Protein AF-A0A3B0IXH1-F1 (afdb_monomer)

Radius of gyration: 15.56 Å; Cα contacts (8 Å, |Δi|>4): 57; chains: 1; bounding box: 35×26×38 Å

Nearest PDB structures (foldseek):
  1rm6-assembly1_B  TM=9.093E-01  e=1.001E-01  Thauera aromatica

pLDDT: mean 84.25, std 14.68, range [48.75, 96.19]

Foldseek 3Di:
DCVVCVVVPVPCPDDDDDLPPVQQQDWDADPVRDIDHRNNHALVNLLPPPSCVVPPVVVSVVSVVVDDD

Secondary structure (DSSP, 8-state):
--TTGGG--TT-------TT-GGG--EEE-TT-PEEE-TT--HHHHHH-HHHHHH-HHHHHHHHTT---

Sequence (69 aa):
MLIQLHHLNSHFDHIIDIHDLPELRGIDCDQAGNIRIASGTTFNELINHPIAQQHLPGLVKAASMIVEP

Solvent-accessible surface area (backbone atoms only — not comparable to full-atom values): 4532 Å² total; per-residue (Å²): 142,64,72,80,62,73,69,69,59,91,78,68,88,75,85,82,87,65,90,86,46,71,86,30,42,53,73,50,67,50,98,86,68,51,74,47,73,29,86,61,46,46,62,70,54,46,53,71,30,68,68,35,51,72,75,35,49,70,57,30,56,56,44,55,71,70,59,72,134

Mean predicted aligned error: 7.12 Å

Structure (mmCIF, N/CA/C/O backbone):
data_AF-A0A3B0IXH1-F1
#
_entry.id   AF-A0A3B0IXH1-F1
#
loop_
_atom_site.group_PDB
_atom_site.id
_atom_site.type_symbol
_atom_site.label_atom_id
_atom_site.label_alt_id
_atom_site.label_comp_id
_atom_site.label_asym_id
_atom_site.label_entity_id
_atom_site.label_seq_id
_atom_site.pdbx_PDB_ins_code
_atom_site.Cartn_x
_atom_site.Cartn_y
_atom_site.Cartn_z
_atom_site.occupancy
_atom_site.B_iso_or_equiv
_atom_site.auth_seq_id
_atom_site.auth_comp_id
_atom_site.auth_asym_id
_atom_site.auth_atom_id
_atom_site.pdbx_PDB_model_num
ATOM 1 N N . MET A 1 1 ? 10.289 3.731 -10.789 1.00 48.75 1 MET A N 1
ATOM 2 C CA . MET A 1 1 ? 11.285 2.662 -11.017 1.00 48.75 1 MET A CA 1
ATOM 3 C C . MET A 1 1 ? 11.556 2.565 -12.524 1.00 48.75 1 MET A C 1
ATOM 5 O O . MET A 1 1 ? 10.913 1.787 -13.201 1.00 48.75 1 MET A O 1
ATOM 9 N N . LEU A 1 2 ? 12.440 3.411 -13.071 1.00 53.56 2 LEU A N 1
ATOM 10 C CA . LEU A 1 2 ? 12.870 3.350 -14.489 1.00 53.56 2 LEU A CA 1
ATOM 11 C C . LEU A 1 2 ? 14.403 3.256 -14.634 1.00 53.56 2 LEU A C 1
ATOM 13 O O . LEU A 1 2 ? 14.937 3.162 -15.733 1.00 53.56 2 LEU A O 1
ATOM 17 N N . ILE A 1 3 ? 15.119 3.281 -13.505 1.00 56.44 3 ILE A N 1
ATOM 18 C CA . ILE A 1 3 ? 16.582 3.392 -13.443 1.00 56.44 3 ILE A CA 1
ATOM 19 C C . ILE A 1 3 ? 17.258 2.107 -13.951 1.00 56.44 3 ILE A C 1
ATOM 21 O O . ILE A 1 3 ? 18.294 2.177 -14.601 1.00 56.44 3 ILE A O 1
ATOM 25 N N . GLN A 1 4 ? 16.644 0.936 -13.744 1.00 58.72 4 GLN A N 1
ATOM 26 C CA . GLN A 1 4 ? 17.196 -0.350 -14.197 1.00 58.72 4 GLN A CA 1
ATOM 27 C C . GLN A 1 4 ? 17.057 -0.589 -15.712 1.00 58.72 4 GLN A C 1
ATOM 29 O O . GLN A 1 4 ? 17.824 -1.369 -16.271 1.00 58.72 4 GLN A O 1
ATOM 34 N N . LEU A 1 5 ? 16.137 0.109 -16.390 1.00 58.31 5 LEU A N 1
ATOM 35 C CA . LEU A 1 5 ? 15.974 0.033 -17.850 1.00 58.31 5 LEU A CA 1
ATOM 36 C C . LEU A 1 5 ? 17.004 0.893 -18.598 1.00 58.31 5 LEU A C 1
ATOM 38 O O . LEU A 1 5 ? 17.303 0.637 -19.762 1.00 58.31 5 LEU A O 1
ATOM 42 N N . HIS A 1 6 ? 17.593 1.883 -17.919 1.00 57.47 6 HIS A N 1
ATOM 43 C CA . HIS A 1 6 ? 18.557 2.815 -18.509 1.00 57.47 6 HIS A CA 1
ATOM 44 C C . HIS A 1 6 ? 19.871 2.140 -18.942 1.00 57.47 6 HIS A C 1
ATOM 46 O O . HIS A 1 6 ? 20.615 2.699 -19.741 1.00 57.47 6 HIS A O 1
ATOM 52 N N . HIS A 1 7 ? 20.145 0.922 -18.459 1.00 57.34 7 HIS A N 1
ATOM 53 C CA . HIS A 1 7 ? 21.323 0.144 -18.845 1.00 57.34 7 HIS A CA 1
ATOM 54 C C . HIS A 1 7 ? 21.177 -0.642 -20.157 1.00 57.34 7 HIS A C 1
ATOM 56 O O . HIS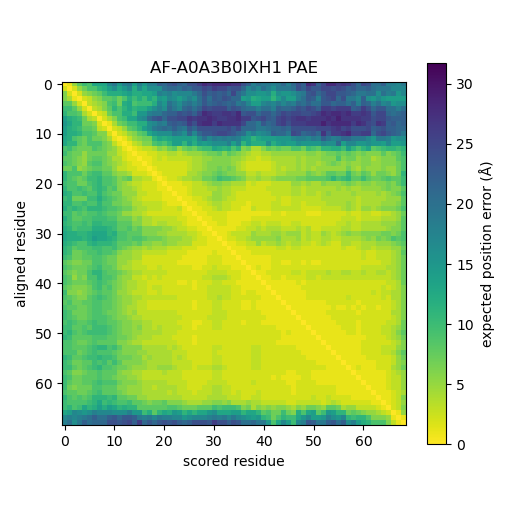 A 1 7 ? 22.056 -1.446 -20.452 1.00 57.34 7 HIS A O 1
ATOM 62 N N . LEU A 1 8 ? 20.124 -0.404 -20.960 1.00 54.94 8 LEU A N 1
ATOM 63 C CA . LEU A 1 8 ? 19.917 -1.062 -22.265 1.00 54.94 8 LEU A CA 1
ATOM 64 C C . LEU A 1 8 ? 20.127 -2.582 -22.176 1.00 54.94 8 LEU A C 1
ATOM 66 O O . LEU A 1 8 ? 20.770 -3.200 -23.023 1.00 54.94 8 LEU A O 1
ATOM 70 N N . ASN A 1 9 ? 19.619 -3.183 -21.099 1.00 56.53 9 ASN A N 1
ATOM 71 C CA . ASN A 1 9 ? 19.695 -4.619 -20.915 1.00 56.53 9 ASN A CA 1
ATOM 72 C C . ASN A 1 9 ? 18.683 -5.234 -21.885 1.00 56.53 9 ASN A C 1
ATOM 74 O O . ASN A 1 9 ? 17.480 -5.219 -21.620 1.00 56.53 9 ASN A O 1
ATOM 78 N N . SER A 1 10 ? 19.167 -5.747 -23.016 1.00 58.41 10 SER A N 1
ATOM 79 C CA . SER A 1 10 ? 18.402 -6.394 -24.096 1.00 58.41 10 SER A CA 1
ATOM 80 C C . SER A 1 10 ? 17.705 -7.697 -23.671 1.00 58.41 10 SER A C 1
ATOM 82 O O . SER A 1 10 ? 17.444 -8.560 -24.494 1.00 58.41 10 SER A O 1
ATOM 84 N N . HIS A 1 11 ? 17.507 -7.885 -22.368 1.00 62.69 11 HIS A N 1
ATOM 85 C CA . HIS A 1 11 ? 16.855 -9.028 -21.745 1.00 62.69 11 HIS A CA 1
ATOM 86 C C . HIS A 1 11 ? 15.394 -8.721 -21.375 1.00 62.69 11 HIS A C 1
ATOM 88 O O . HIS A 1 11 ? 14.623 -9.628 -21.079 1.00 62.69 11 HIS A O 1
ATOM 94 N N . PHE A 1 12 ? 15.004 -7.443 -21.372 1.00 67.75 12 PHE A N 1
ATOM 95 C CA . PHE A 1 12 ? 13.631 -7.015 -21.115 1.00 67.75 12 PHE A CA 1
ATOM 96 C C . PHE A 1 12 ? 12.908 -6.747 -22.438 1.00 67.75 12 PHE A C 1
ATOM 98 O O . PHE A 1 12 ? 12.652 -5.601 -22.793 1.00 67.75 12 PHE A O 1
ATOM 105 N N . ASP A 1 13 ? 12.577 -7.811 -23.171 1.00 69.44 13 ASP A N 1
ATOM 106 C CA . ASP A 1 13 ? 11.837 -7.706 -24.441 1.00 69.44 13 ASP A CA 1
ATOM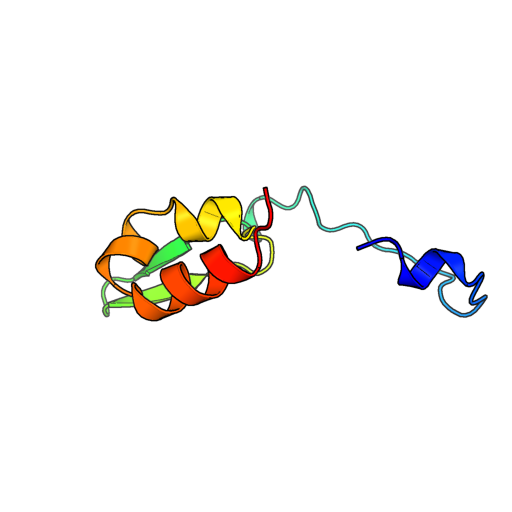 107 C C . ASP A 1 13 ? 10.334 -7.436 -24.231 1.00 69.44 13 ASP A C 1
ATOM 109 O O . ASP A 1 13 ? 9.624 -7.024 -25.150 1.00 69.44 13 ASP A O 1
ATOM 113 N N . HIS A 1 14 ? 9.841 -7.635 -23.001 1.00 75.25 14 HIS A N 1
ATOM 114 C CA . HIS A 1 14 ? 8.436 -7.471 -22.641 1.00 75.25 14 HIS A CA 1
ATOM 115 C C . HIS A 1 14 ? 8.289 -6.782 -21.283 1.00 75.25 14 HIS A C 1
ATOM 117 O O . HIS A 1 14 ? 8.604 -7.349 -20.238 1.00 75.25 14 HIS A O 1
ATOM 123 N N . ILE A 1 15 ? 7.776 -5.552 -21.307 1.00 81.62 15 ILE A N 1
ATOM 124 C CA . ILE A 1 15 ? 7.428 -4.777 -20.115 1.00 81.62 15 ILE A CA 1
ATOM 125 C C . ILE A 1 15 ? 5.907 -4.755 -20.008 1.00 81.62 15 ILE A C 1
ATOM 127 O O . ILE A 1 15 ? 5.223 -4.376 -20.958 1.00 81.62 15 ILE A O 1
ATOM 131 N N . ILE A 1 16 ? 5.392 -5.154 -18.848 1.00 83.00 16 ILE A N 1
ATOM 132 C CA . ILE A 1 16 ? 3.972 -5.048 -18.517 1.00 83.00 16 ILE A CA 1
ATOM 133 C C . ILE A 1 16 ? 3.835 -3.951 -17.471 1.00 83.00 16 ILE A C 1
ATOM 135 O O . ILE A 1 16 ? 4.400 -4.049 -16.381 1.00 83.00 16 ILE A O 1
ATOM 139 N N . ASP A 1 17 ? 3.097 -2.907 -17.822 1.00 84.38 17 ASP A N 1
ATOM 140 C CA . ASP A 1 17 ? 2.737 -1.845 -16.897 1.00 84.38 17 ASP A CA 1
ATOM 141 C C . ASP A 1 17 ? 1.494 -2.252 -16.085 1.00 84.38 17 ASP A C 1
ATOM 143 O O . ASP A 1 17 ? 0.496 -2.695 -16.650 1.00 84.38 17 ASP A O 1
ATOM 147 N N . ILE A 1 18 ? 1.567 -2.116 -14.759 1.00 88.69 18 ILE A N 1
ATOM 148 C CA . ILE A 1 18 ? 0.496 -2.456 -13.809 1.00 88.69 18 ILE A CA 1
ATOM 149 C C . ILE A 1 18 ? 0.023 -1.248 -12.980 1.00 88.69 18 ILE A C 1
ATOM 151 O O . ILE A 1 18 ? -0.728 -1.429 -12.023 1.00 88.69 18 ILE A O 1
ATOM 155 N N . HIS A 1 19 ? 0.467 -0.024 -13.296 1.00 84.94 19 HIS A N 1
ATOM 156 C CA . HIS A 1 19 ? 0.210 1.156 -12.453 1.00 84.94 19 HIS A CA 1
ATOM 157 C C . HIS A 1 19 ? -1.281 1.536 -12.347 1.00 84.94 19 HIS A C 1
ATOM 159 O O . HIS A 1 19 ? -1.708 2.024 -11.296 1.00 84.94 19 HIS A O 1
ATOM 165 N N . ASP A 1 20 ? -2.072 1.283 -13.393 1.00 83.69 20 ASP A N 1
ATOM 166 C CA . ASP A 1 20 ? -3.485 1.687 -13.484 1.00 83.69 20 ASP A CA 1
ATOM 167 C C . ASP A 1 20 ? -4.484 0.569 -13.137 1.00 83.69 20 ASP A C 1
ATOM 169 O O . ASP A 1 20 ? -5.668 0.672 -13.451 1.00 83.69 20 ASP A O 1
ATOM 173 N N . LEU A 1 21 ? -4.036 -0.500 -12.470 1.00 89.44 21 LEU A N 1
ATOM 174 C CA . LEU A 1 21 ? -4.914 -1.580 -12.013 1.00 89.44 21 LEU A CA 1
ATOM 175 C C . LEU A 1 21 ? -5.561 -1.216 -10.661 1.00 89.44 21 LEU A C 1
ATOM 177 O O . LEU A 1 21 ? -4.880 -1.271 -9.628 1.00 89.44 21 LEU A O 1
ATOM 181 N N . PRO A 1 22 ? -6.854 -0.829 -10.617 1.00 86.88 22 PRO A N 1
ATOM 182 C CA . PRO A 1 22 ? -7.502 -0.372 -9.386 1.00 86.88 22 PRO A CA 1
ATOM 183 C C . PRO A 1 22 ? -7.541 -1.448 -8.293 1.00 86.88 22 PRO A C 1
ATOM 185 O O . PRO A 1 22 ? -7.457 -1.125 -7.111 1.00 86.88 22 PRO A O 1
ATOM 188 N N . GLU A 1 23 ? -7.611 -2.726 -8.663 1.00 89.19 23 GLU A N 1
ATOM 189 C CA . GLU A 1 23 ? -7.607 -3.865 -7.743 1.00 89.19 23 GLU A CA 1
ATOM 190 C C . GLU A 1 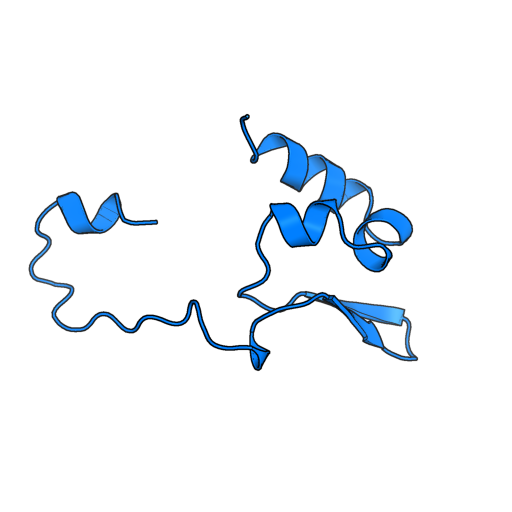23 ? -6.289 -4.025 -6.968 1.00 89.19 23 GLU A C 1
ATOM 192 O O . GLU A 1 23 ? -6.262 -4.641 -5.896 1.00 89.19 23 GLU A O 1
ATOM 197 N N . LEU A 1 24 ? -5.199 -3.449 -7.487 1.00 92.06 24 LEU A N 1
ATOM 198 C CA . LEU A 1 24 ? -3.891 -3.451 -6.842 1.00 92.06 24 LEU A CA 1
ATOM 199 C C . LEU A 1 24 ? -3.695 -2.261 -5.902 1.00 92.06 24 LEU A C 1
ATOM 201 O O . LEU A 1 24 ? -2.634 -2.157 -5.290 1.00 92.06 24 LEU A O 1
ATOM 205 N N . ARG A 1 25 ? -4.689 -1.385 -5.736 1.00 91.31 25 ARG A N 1
ATOM 206 C CA . A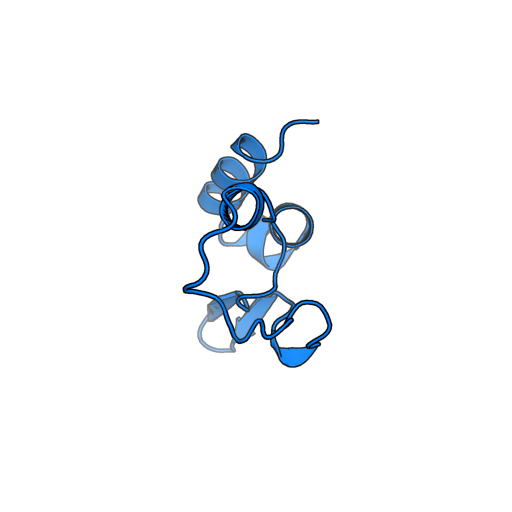RG A 1 25 ? -4.597 -0.212 -4.862 1.00 91.31 25 ARG A CA 1
ATOM 207 C C . ARG A 1 25 ? -5.392 -0.397 -3.574 1.00 91.31 25 ARG A C 1
ATOM 209 O O . ARG A 1 25 ? -6.367 -1.146 -3.512 1.00 91.31 25 ARG A O 1
ATOM 216 N N . GLY A 1 26 ? -4.989 0.352 -2.555 1.00 93.31 26 GLY A N 1
ATOM 217 C CA . GLY A 1 26 ? -5.760 0.530 -1.335 1.00 93.31 26 GLY A CA 1
ATOM 218 C C . GLY A 1 26 ? -5.351 -0.377 -0.182 1.00 93.31 26 GLY A C 1
ATOM 219 O O . GLY A 1 26 ? -4.594 -1.346 -0.314 1.00 93.31 26 GLY A O 1
ATOM 220 N N . ILE A 1 27 ? -5.874 -0.008 0.982 1.00 96.06 27 ILE A N 1
ATOM 221 C CA . ILE A 1 27 ? -5.629 -0.670 2.255 1.00 96.06 27 ILE A CA 1
ATOM 222 C C . ILE A 1 27 ? -6.983 -0.953 2.878 1.00 96.06 27 ILE A C 1
ATOM 224 O O . ILE A 1 27 ? -7.819 -0.059 2.988 1.00 96.06 27 ILE A O 1
ATOM 228 N N . ASP A 1 28 ? -7.185 -2.194 3.292 1.00 95.12 28 ASP A N 1
AT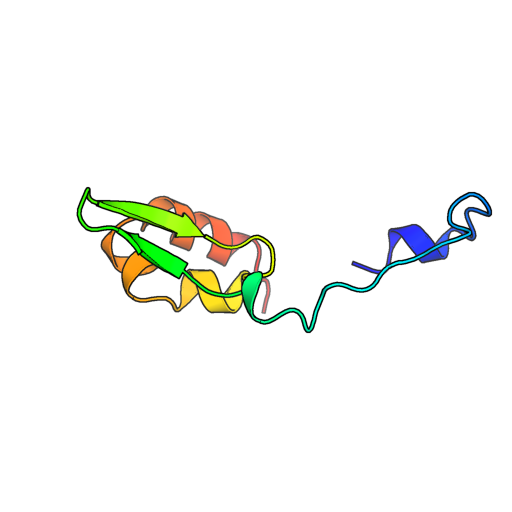OM 229 C CA . ASP A 1 28 ? -8.433 -2.628 3.905 1.00 95.12 28 ASP A CA 1
ATOM 230 C C . ASP A 1 28 ? -8.152 -3.450 5.161 1.00 95.12 28 ASP A C 1
ATOM 232 O O . ASP A 1 28 ? -7.059 -4.001 5.329 1.00 95.12 28 ASP A O 1
ATOM 236 N N . CYS A 1 29 ? -9.138 -3.513 6.045 1.00 94.62 29 CYS A N 1
ATOM 237 C CA . CYS A 1 29 ? -9.106 -4.315 7.254 1.00 94.62 29 CYS A CA 1
ATOM 238 C C . CYS A 1 29 ? -10.329 -5.227 7.257 1.00 94.62 29 CYS A C 1
ATOM 240 O O . CYS A 1 29 ? -11.464 -4.752 7.207 1.00 94.62 29 CYS A O 1
ATOM 242 N N . ASP A 1 30 ? -10.101 -6.536 7.298 1.00 93.19 30 ASP A N 1
ATOM 243 C CA . ASP A 1 30 ? -11.203 -7.489 7.342 1.00 93.19 30 ASP A CA 1
ATOM 244 C C . ASP A 1 30 ? -11.851 -7.561 8.738 1.00 93.19 30 ASP A C 1
ATOM 246 O O . ASP A 1 30 ? -11.383 -6.988 9.724 1.00 93.19 30 ASP A O 1
ATOM 250 N N . GLN A 1 31 ? -12.953 -8.307 8.838 1.00 93.12 31 GLN A N 1
ATOM 251 C CA . GLN A 1 31 ? -13.688 -8.483 10.096 1.00 93.12 31 GLN A CA 1
ATOM 252 C C . GLN A 1 31 ? -12.885 -9.214 11.186 1.00 93.12 31 GLN A C 1
ATOM 254 O O . GLN A 1 31 ? -13.236 -9.121 12.361 1.00 93.12 31 GLN A O 1
ATOM 259 N N . ALA A 1 32 ? -11.829 -9.941 10.816 1.00 93.81 32 ALA A N 1
ATOM 260 C CA . ALA A 1 32 ? -10.929 -10.616 11.745 1.00 93.81 32 ALA A CA 1
ATOM 261 C C . ALA A 1 32 ? -9.758 -9.715 12.187 1.00 93.81 32 ALA A C 1
ATOM 263 O O . ALA A 1 32 ? -8.951 -10.128 13.020 1.00 93.81 32 ALA A O 1
ATOM 264 N N . GLY A 1 33 ? -9.677 -8.483 11.671 1.00 91.69 33 GLY A N 1
ATOM 265 C CA . GLY A 1 33 ? -8.621 -7.525 11.979 1.00 91.69 33 GLY A CA 1
ATOM 266 C C . GLY A 1 33 ? -7.351 -7.711 11.148 1.00 91.69 33 GLY A C 1
ATOM 267 O O . GLY A 1 33 ? -6.324 -7.115 11.480 1.00 91.69 33 GLY A O 1
ATOM 268 N N . ASN A 1 34 ? -7.382 -8.524 10.087 1.00 95.31 34 ASN A N 1
ATOM 269 C CA . ASN A 1 34 ? -6.248 -8.644 9.177 1.00 95.31 34 ASN A CA 1
ATOM 270 C C . ASN A 1 34 ? -6.203 -7.434 8.250 1.00 95.31 34 ASN A C 1
ATOM 272 O O . ASN A 1 34 ? -7.202 -7.067 7.631 1.00 95.31 34 ASN A O 1
ATOM 276 N N . ILE A 1 35 ? -5.014 -6.854 8.104 1.00 95.75 35 ILE A N 1
ATOM 277 C CA . ILE A 1 35 ? -4.805 -5.693 7.242 1.00 95.75 35 ILE A CA 1
ATOM 278 C C . ILE A 1 35 ? -4.222 -6.158 5.917 1.00 95.75 35 ILE A C 1
ATOM 280 O O . ILE A 1 35 ? -3.124 -6.715 5.864 1.00 95.75 35 ILE A O 1
ATOM 284 N N . ARG A 1 36 ? -4.952 -5.892 4.834 1.00 95.12 36 ARG A N 1
ATOM 285 C CA . ARG A 1 36 ? -4.497 -6.122 3.466 1.00 95.12 36 ARG A CA 1
ATOM 286 C C . ARG A 1 36 ? -3.981 -4.810 2.891 1.00 95.12 36 ARG A C 1
ATOM 288 O O . ARG A 1 36 ? -4.725 -3.840 2.804 1.00 95.12 36 ARG A O 1
ATOM 295 N N . ILE A 1 37 ? -2.728 -4.805 2.448 1.00 95.94 37 ILE A N 1
ATOM 296 C CA . ILE A 1 37 ? -2.128 -3.709 1.678 1.00 95.94 37 ILE A CA 1
ATOM 297 C C . ILE A 1 37 ? -1.926 -4.229 0.258 1.00 95.94 37 ILE A C 1
ATOM 299 O O . ILE A 1 37 ? -1.190 -5.194 0.052 1.00 95.94 37 ILE A O 1
ATOM 303 N N . ALA A 1 38 ? -2.613 -3.639 -0.717 1.00 94.88 38 ALA A N 1
ATOM 304 C CA . ALA A 1 38 ? -2.501 -4.074 -2.103 1.00 94.88 38 ALA A CA 1
ATOM 305 C C . ALA A 1 38 ? -1.167 -3.605 -2.722 1.00 94.88 38 ALA A C 1
ATOM 307 O O . ALA A 1 38 ? -0.672 -2.530 -2.385 1.00 94.88 38 ALA A O 1
ATOM 308 N N . SER A 1 39 ? -0.569 -4.404 -3.613 1.00 92.62 39 SER A N 1
ATOM 309 C CA . SER A 1 39 ? 0.820 -4.219 -4.079 1.00 92.62 39 SER A CA 1
ATOM 310 C C . SER A 1 39 ? 1.097 -2.915 -4.835 1.00 92.62 39 SER A C 1
ATOM 312 O O . SER A 1 39 ? 2.232 -2.453 -4.845 1.00 92.62 39 SER A O 1
ATOM 314 N N . GLY A 1 40 ? 0.082 -2.328 -5.465 1.00 92.69 40 GLY A N 1
ATOM 315 C CA . GLY A 1 40 ? 0.139 -1.028 -6.136 1.00 92.69 40 GLY A CA 1
ATOM 316 C C . GLY A 1 40 ? -0.109 0.163 -5.205 1.00 92.69 40 GLY A C 1
ATOM 317 O O . GLY A 1 40 ? -0.129 1.299 -5.673 1.00 92.69 40 GLY A O 1
ATOM 318 N N . THR A 1 41 ? -0.296 -0.066 -3.901 1.00 93.44 41 THR A N 1
ATOM 319 C CA . THR A 1 41 ? -0.386 1.010 -2.905 1.00 93.44 41 THR A CA 1
ATOM 320 C C . THR A 1 41 ? 0.949 1.731 -2.804 1.00 93.44 41 THR A C 1
ATOM 322 O O . THR A 1 41 ? 1.980 1.145 -2.477 1.00 93.44 41 THR A O 1
ATOM 325 N N . THR A 1 42 ? 0.926 3.029 -3.068 1.00 91.62 42 THR A N 1
ATOM 326 C CA . THR A 1 42 ? 2.107 3.885 -2.995 1.00 91.62 42 THR A CA 1
ATOM 327 C C . THR A 1 42 ? 2.470 4.212 -1.547 1.00 91.62 42 THR A C 1
ATOM 329 O O . THR A 1 42 ? 1.629 4.171 -0.646 1.00 91.62 42 THR A O 1
ATOM 332 N N . PHE A 1 43 ? 3.720 4.622 -1.307 1.00 92.00 43 PHE A N 1
ATOM 333 C CA . PHE A 1 43 ? 4.139 5.091 0.019 1.00 92.00 43 PHE A CA 1
ATOM 334 C C . PHE A 1 43 ? 3.291 6.268 0.516 1.00 92.00 43 PHE A C 1
ATOM 336 O O . PHE A 1 43 ? 2.916 6.297 1.685 1.00 92.00 43 PHE A O 1
ATOM 343 N N . ASN A 1 44 ? 2.941 7.209 -0.366 1.00 91.94 44 ASN A N 1
ATOM 344 C CA . ASN A 1 44 ? 2.116 8.355 0.005 1.00 91.94 44 ASN A CA 1
ATOM 345 C C . ASN A 1 44 ? 0.701 7.931 0.427 1.00 91.94 44 ASN A C 1
ATOM 347 O O . ASN A 1 44 ? 0.181 8.430 1.421 1.00 91.94 44 ASN A O 1
ATOM 351 N N . GLU A 1 45 ? 0.080 6.988 -0.284 1.00 93.06 45 GLU A N 1
ATOM 352 C CA . GLU A 1 45 ? -1.217 6.437 0.126 1.00 93.06 45 GLU A CA 1
ATOM 353 C C . GLU A 1 45 ? -1.106 5.718 1.471 1.00 93.06 45 GLU A C 1
ATOM 355 O O . GLU A 1 45 ? -1.913 5.974 2.358 1.00 93.06 45 GLU A O 1
ATOM 360 N N . LEU A 1 46 ? -0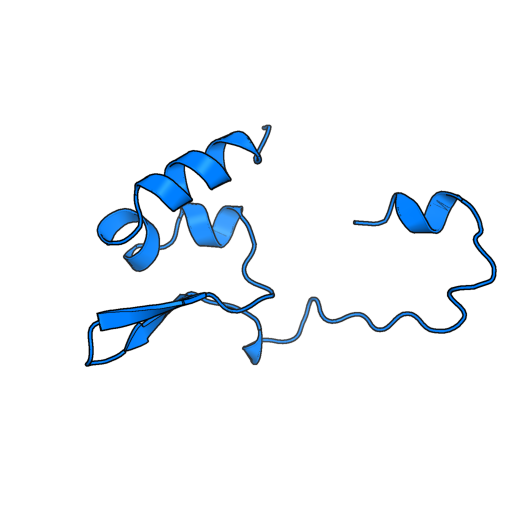.075 4.889 1.660 1.00 94.56 46 LEU A N 1
ATOM 361 C CA . LEU A 1 46 ? 0.162 4.155 2.904 1.00 94.56 46 LEU A CA 1
ATOM 362 C C . LEU A 1 46 ? 0.314 5.080 4.119 1.00 94.56 46 LEU A C 1
ATOM 364 O O . LEU A 1 46 ? -0.315 4.846 5.148 1.00 94.56 46 LEU A O 1
ATOM 368 N N . ILE A 1 47 ? 1.128 6.132 4.007 1.00 94.50 47 ILE A N 1
ATOM 369 C CA . ILE A 1 47 ? 1.405 7.069 5.109 1.00 94.50 47 ILE A CA 1
ATOM 370 C C . ILE A 1 47 ? 0.151 7.856 5.505 1.00 94.50 47 ILE A C 1
ATOM 372 O O . ILE A 1 47 ? -0.041 8.161 6.684 1.00 94.50 47 ILE A O 1
ATOM 376 N N . ASN A 1 48 ? -0.708 8.170 4.534 1.00 94.25 48 ASN A N 1
ATOM 377 C CA . ASN A 1 48 ? -1.917 8.964 4.743 1.00 94.25 48 ASN A CA 1
ATOM 378 C C . ASN A 1 48 ? -3.168 8.112 5.025 1.00 94.25 48 ASN A C 1
ATOM 380 O O . ASN A 1 48 ? -4.240 8.669 5.260 1.00 94.25 48 ASN A O 1
ATOM 384 N N . HIS A 1 49 ? -3.067 6.779 5.006 1.00 96.19 49 HIS A N 1
ATOM 385 C CA . HIS A 1 49 ? -4.232 5.916 5.169 1.00 96.19 49 HIS A CA 1
ATOM 386 C C . HIS A 1 49 ? -4.646 5.773 6.645 1.00 96.19 49 HIS A C 1
ATOM 388 O O . HIS A 1 49 ? -3.831 5.321 7.456 1.00 96.19 49 HIS A O 1
ATOM 394 N N . PRO A 1 50 ? -5.920 6.030 7.011 1.00 95.44 50 PRO A N 1
ATOM 395 C CA . PRO A 1 50 ? -6.386 5.955 8.399 1.00 95.44 50 PRO A CA 1
ATOM 396 C C . PRO A 1 50 ? -6.125 4.598 9.066 1.00 95.44 50 PRO A C 1
ATOM 398 O O . PRO A 1 50 ? -5.601 4.542 10.176 1.00 95.44 50 PRO A O 1
ATOM 401 N N . ILE A 1 51 ? -6.408 3.493 8.358 1.00 95.44 51 ILE A N 1
ATOM 402 C CA . ILE A 1 51 ? -6.165 2.130 8.870 1.00 95.44 51 ILE A CA 1
ATOM 403 C C . ILE A 1 51 ? -4.672 1.912 9.160 1.00 95.44 51 ILE A C 1
ATOM 405 O O . ILE A 1 51 ? -4.320 1.342 10.191 1.00 95.44 51 ILE A O 1
ATOM 409 N N . ALA A 1 52 ? -3.778 2.391 8.290 1.00 94.88 52 ALA A N 1
ATOM 410 C CA . ALA A 1 52 ? -2.342 2.208 8.474 1.00 94.88 52 ALA A CA 1
ATOM 411 C C . ALA A 1 52 ? -1.807 3.063 9.630 1.00 94.88 52 ALA A C 1
ATOM 413 O O . ALA A 1 52 ? -1.032 2.568 10.443 1.00 94.88 52 ALA A O 1
ATOM 414 N N . GLN A 1 53 ? -2.260 4.313 9.753 1.00 95.62 53 GLN A N 1
ATOM 415 C CA . GLN A 1 53 ? -1.888 5.188 10.868 1.00 95.62 53 GLN A CA 1
ATOM 416 C C . GLN A 1 53 ? -2.352 4.630 12.216 1.00 95.62 53 GLN A C 1
ATOM 418 O O . GLN A 1 53 ? -1.599 4.660 13.189 1.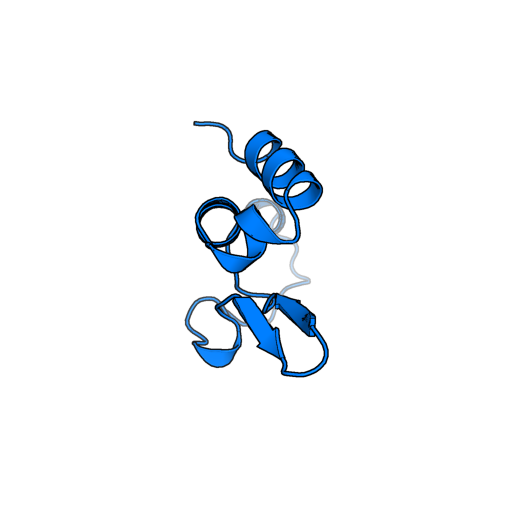00 95.62 53 GLN A O 1
ATOM 423 N N . GLN A 1 54 ? -3.572 4.093 12.264 1.00 96.00 54 GLN A N 1
ATOM 424 C CA . GLN A 1 54 ? -4.162 3.567 13.489 1.00 96.00 54 GLN A CA 1
ATOM 425 C C . GLN A 1 54 ? -3.555 2.224 13.905 1.00 96.00 54 GLN A C 1
ATOM 427 O O . GLN A 1 54 ? -3.259 2.023 15.081 1.00 96.00 54 GLN A O 1
ATOM 432 N N . HIS A 1 55 ? -3.385 1.294 12.964 1.00 95.00 55 HIS A N 1
ATOM 433 C CA . HIS A 1 55 ? -3.046 -0.091 13.292 1.00 95.00 55 HIS A CA 1
ATOM 434 C C . HIS A 1 55 ? -1.590 -0.464 13.007 1.00 95.00 55 HIS A C 1
ATOM 436 O O . HIS A 1 55 ? -1.080 -1.411 13.600 1.00 95.00 55 HIS A O 1
ATOM 442 N N . LEU A 1 56 ? -0.901 0.272 12.129 1.00 94.62 56 LEU A N 1
ATOM 443 C CA . LEU A 1 56 ? 0.470 -0.015 11.698 1.00 94.62 56 LEU A CA 1
ATOM 444 C C . LEU A 1 56 ? 1.402 1.210 11.839 1.00 94.62 56 LEU A C 1
ATOM 446 O O . LEU A 1 56 ? 2.156 1.518 10.910 1.00 94.62 56 LEU A O 1
ATOM 450 N N . PRO A 1 57 ? 1.435 1.908 12.994 1.00 94.81 57 PRO A N 1
ATOM 451 C CA . PRO A 1 57 ? 2.194 3.155 13.136 1.00 94.81 57 PRO A CA 1
ATOM 452 C C . PRO A 1 57 ? 3.704 2.983 12.900 1.00 94.81 57 PRO A C 1
ATOM 454 O O . PRO A 1 57 ? 4.363 3.887 12.387 1.00 94.81 57 PRO A O 1
ATOM 457 N N . GLY A 1 58 ? 4.266 1.811 13.223 1.00 94.94 58 GLY A N 1
ATOM 458 C CA . GLY A 1 58 ? 5.667 1.495 12.928 1.00 94.94 58 GLY A CA 1
ATOM 459 C C . GLY A 1 58 ? 5.959 1.411 11.427 1.00 94.94 58 GLY A C 1
ATOM 460 O O . GLY A 1 58 ? 6.985 1.917 10.975 1.00 94.94 58 GLY A O 1
ATOM 461 N N . LEU A 1 59 ? 5.035 0.836 10.650 1.00 93.50 59 LEU A N 1
ATOM 462 C CA . LEU A 1 59 ? 5.151 0.749 9.194 1.00 93.50 59 LEU A CA 1
ATOM 463 C C . LEU A 1 59 ? 5.002 2.128 8.546 1.00 93.50 59 LEU A C 1
ATOM 465 O O . LEU A 1 59 ? 5.797 2.466 7.674 1.00 93.50 59 LEU A O 1
ATOM 469 N N . VAL A 1 60 ? 4.041 2.940 9.005 1.00 94.62 60 VAL A N 1
ATOM 470 C CA . VAL A 1 60 ? 3.874 4.328 8.541 1.00 94.62 60 VAL A CA 1
ATOM 471 C C . VAL A 1 60 ? 5.157 5.120 8.765 1.00 94.62 60 VAL A C 1
ATOM 473 O O . VAL A 1 60 ? 5.665 5.736 7.834 1.00 94.62 60 VAL A O 1
ATOM 476 N N . LYS A 1 61 ? 5.739 5.034 9.966 1.00 93.75 61 LYS A N 1
ATOM 477 C CA . LYS A 1 61 ? 6.996 5.719 10.279 1.00 93.75 61 LYS A CA 1
ATOM 478 C C . LYS A 1 61 ? 8.140 5.276 9.365 1.00 93.75 61 LYS A C 1
ATOM 480 O O . LYS A 1 61 ? 8.888 6.124 8.893 1.00 93.75 61 LYS A O 1
ATOM 485 N N . ALA A 1 62 ? 8.271 3.975 9.108 1.00 93.00 62 ALA A N 1
ATOM 486 C CA . ALA A 1 62 ? 9.289 3.452 8.199 1.00 93.00 62 ALA A CA 1
ATOM 487 C C . ALA A 1 62 ? 9.075 3.937 6.755 1.00 93.00 62 ALA A C 1
ATOM 489 O O . ALA A 1 62 ? 10.024 4.370 6.108 1.00 93.00 62 ALA A O 1
ATOM 490 N N . ALA A 1 63 ? 7.832 3.927 6.266 1.00 91.12 63 ALA A N 1
ATOM 491 C CA . ALA A 1 63 ? 7.487 4.423 4.937 1.00 91.12 63 ALA A CA 1
ATOM 492 C C . ALA A 1 63 ? 7.804 5.920 4.781 1.00 91.12 63 ALA A C 1
ATOM 494 O O . ALA A 1 63 ? 8.365 6.324 3.766 1.00 91.12 63 ALA A O 1
ATOM 495 N N . SER A 1 64 ? 7.525 6.735 5.804 1.00 89.00 64 SER A N 1
ATOM 496 C CA . SER A 1 64 ? 7.841 8.170 5.813 1.00 89.00 64 SER A CA 1
ATOM 497 C C . SER A 1 64 ? 9.337 8.482 5.735 1.00 89.00 64 SER A C 1
ATOM 499 O O . SER A 1 64 ? 9.688 9.588 5.353 1.00 89.00 64 SER A O 1
ATOM 501 N N . MET A 1 65 ? 10.221 7.542 6.081 1.00 89.06 65 MET A N 1
ATOM 502 C CA . M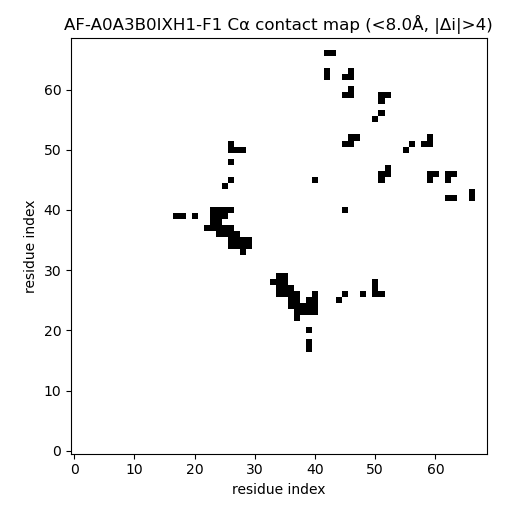ET A 1 65 ? 11.674 7.729 5.951 1.00 89.06 65 MET A CA 1
ATOM 503 C C . MET A 1 65 ? 12.186 7.507 4.523 1.00 89.06 65 MET A C 1
ATOM 505 O O . MET A 1 65 ? 13.304 7.903 4.216 1.00 89.06 65 MET A O 1
ATOM 509 N N . ILE A 1 66 ? 11.399 6.841 3.674 1.00 82.62 66 ILE A N 1
ATOM 510 C CA . ILE A 1 66 ? 11.736 6.558 2.270 1.00 82.62 66 ILE A CA 1
ATOM 511 C C . ILE A 1 66 ? 11.246 7.692 1.365 1.00 82.62 66 ILE A C 1
ATOM 513 O O . ILE A 1 66 ? 11.836 7.960 0.321 1.00 82.62 66 ILE A O 1
ATOM 517 N N . VAL A 1 67 ? 10.154 8.350 1.761 1.00 71.56 67 VAL A N 1
ATOM 518 C CA . VAL A 1 67 ? 9.638 9.535 1.080 1.00 71.56 67 VAL A CA 1
ATOM 519 C C . VAL A 1 67 ? 10.530 10.721 1.454 1.00 71.56 67 VAL A C 1
ATOM 521 O O . VAL A 1 67 ? 10.291 11.401 2.449 1.00 71.56 67 VAL A O 1
ATOM 524 N N . GLU A 1 68 ? 11.591 10.946 0.682 1.00 60.53 68 GLU A N 1
ATOM 525 C CA . GLU A 1 68 ? 12.259 12.251 0.656 1.00 60.53 68 GLU A CA 1
ATOM 526 C C . GLU A 1 68 ? 11.277 13.309 0.090 1.00 60.53 68 GLU A C 1
ATOM 528 O O . GLU A 1 68 ? 10.447 12.953 -0.756 1.00 60.53 68 GLU A O 1
ATOM 533 N N . PRO A 1 69 ? 11.300 14.573 0.561 1.00 52.12 69 PRO A N 1
ATOM 534 C CA . PRO A 1 69 ? 10.576 15.665 -0.090 1.00 52.12 69 PRO A CA 1
ATOM 535 C C . PRO A 1 69 ? 11.086 15.967 -1.505 1.00 52.12 69 PRO A C 1
ATOM 537 O O . PRO A 1 69 ? 12.296 15.775 -1.763 1.00 52.12 69 PRO A O 1
#

=== Feature glossary ===
The record interleaves many kinds of information about one protein. Here is each kind framed as the question it answers.

Q: What does the local fold look like, residue by residue?
A: The Foldseek 3Di string encodes local tertiary geometry as a 20-letter alphabet — one character per residue — derived from the relative positions of nearby Cα atoms. Unlike the amino-acid sequence, 3Di is a direct function of the 3D structure, so two proteins with the same fold have similar 3Di strings even at low sequence identity.

Q: Which residues are in helices, strands, or loops?
A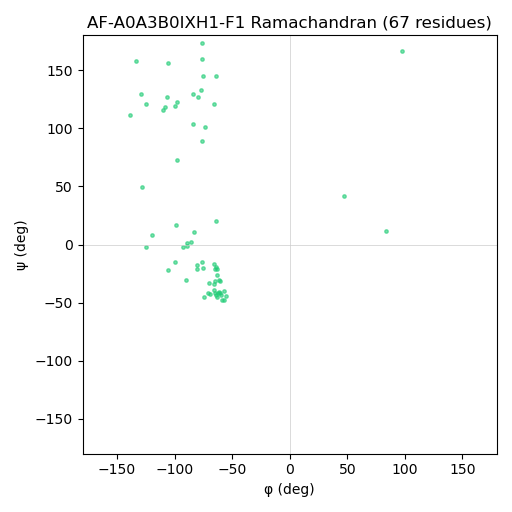: The SS8 string is DSSP's per-residue secondary-structure call. α-helix (H) means an i→i+4 H-bond ladder; β-strand (E) means the residue participates in a β-sheet; 3₁₀ (G) and π (I) are tighter and wider helices; T/S are turns/bends; '-' is loop.

Q: How big and how compact is the whole molecule?
A: Radius of gyration (Rg) is the root-mean-square distance of Cα atoms from their centroid — a single number for overall size and compactness. A globular domain of N residues has Rg ≈ 2.2·N^0.38 Å; an extended or disordered chain has a much larger Rg. The Cα contact count is the number of residue pairs whose Cα atoms are within 8 Å and are more than four positions apart in sequence — a standard proxy for tertiary packing density. The bounding box is the smallest axis-aligned box enclosing all Cα atoms.

Q: Where is each backbone atom in 3D?
A: Structure coordinates are given as an mmCIF _atom_site loop: one row per atom with element, residue name, chain id, sequence number, and x/y/z position in Å. Only the four main-chain atoms per residue are included here; side chains are omitted to keep the record compact.

Q: What is the amino-acid chain?
A: Primary structure: the covalent order of the twenty standard amino acids along the backbone. Two proteins with the same sequence will (almost always) fold to the same structure; two with 30% identity often share a fold but not the details.

Q: What if only a Cα trace is available?
A: Three-state secondary structure (P-SEA) collapses the eight DSSP classes into helix (a), strand (b), and coil (c). P-SEA assigns these from Cα geometry alone — distances and angles — without requiring backbone oxygens, so it works on any Cα trace.

Q: What family and function is it annotated with?
A: Database cross-references. InterPro integrates a dozen domain/family signature databases into unified entries with residue-range hits. GO terms attach function/process/location labels with evidence codes. CATH codes position the fold in a four-level structural taxonomy. Organism is the NCBI-taxonomy species name.

Q: How confident is the AlphaFold model at each residue?
A: pLDDT is the predicted lDDT-Cα score: AlphaFold's confidence that the local environment of each residue (all inter-atomic distances within 15 Å) is correctly placed. It is a per-residue number between 0 and 100, with higher meaning more reliable.

Q: How mobile is each atom in the crystal?
A: B-factor (Debye–Waller factor) reflects atomic displacement in the crystal lattice. It is an experimental observable (units Å²), not a prediction; low values mean the atom is pinned down, high values mean it moves or is heterogeneous across the crystal.

Q: Which residues are buried vs exposed?
A: SASA measures how much of the protein is reachable by solvent. It is computed by rolling a water-sized probe over the atomic surface and summing the exposed area (Å²). Per-residue SASA distinguishes core (buried, low SASA) from surface (exposed, high SASA) residues; total SASA is a whole-molecule size measure.

Q: What do the diagnostic plots show?
A: Plot images: a contact map (which residues are close in 3D, as an N×N binary image), a Ramachandran scatter (backbone torsion angles, revealing secondary-structure composition at a glance), and — for AlphaFold structures — a PAE heatmap (pairwise prediction confidence).

Q: What known structures does this most resemble?
A: The Foldseek neighbor list gives the closest experimentally determined structures in the PDB, ranked by structural alignment. TM-score near 1 means near-identical fold; near 0.3 means only rough topology match. This is how one finds what a novel AlphaFold prediction most resembles in the solved-structure universe.

Q: Are the domains correctly placed relative to each other?
A: Predicted aligned error is AlphaFold's pairwise confidence. Unlike pLDDT (per-residue), PAE is per-residue-pair and captures whether two parts of the structure are correctly placed relative to each other. Units are ångströms of expected positional error.

Q: What do the rendered images show?
A: Structure images are PyMOL renders from six orthogonal camera directions. Cartoon representation draws helices as coils and strands as arrows; sticks shows the backbone as bonds; surface shows the solvent-excluded envelope. Rainbow coloring maps sequence position to hue (blue→red, N→C); chain coloring assigns a distinct color per polypeptide.

Q: What are the backbone torsion angles?
A: φ (phi) and ψ (psi) are the two rotatable backbone dihedrals per residue: φ is the C(i-1)–N–Cα–C torsion, ψ is the N–Cα–C–N(i+1) torsion, both in degrees on (−180°, 180°]. α-helical residues cluster near (−60°, −45°); β-strand residues near (−120°, +130°). A Ramachandran plot is simply a scatter of (φ, ψ) for every residue.